Protein AF-A0A937NFE1-F1 (afdb_monomer_lite)

Foldseek 3Di:
DPVVVVLVVLLVVLVVVCVVPVQPPVSLLSNLVSCLVVVVLVVSVVSLVSLCVDVVSVVCVVVSVVSVVVSVVSVVDDPPVDPPPPDPPPPPDD

Radius of gyration: 18.15 Å; chains: 1; bounding box: 65×30×29 Å

Secondary structure (DSSP, 8-state):
--HHHHHHHHHHHHHHHHHH-TT-HHHHHHHHHHHHHTT-HHHHHHHHHHHHTSTTGGGGHHHHHHHHHHHHHHHHS-----------------

Sequence (94 aa):
EYLKGHWYEAETLCRELLRQSDVDVDTRLMLASLCRHTRRFDEARKELRRLGQTDGGEKWALEVARERELLERAESEPLDDDQTDEDVSIPSVE

pLDDT: mean 76.49, std 14.69, range [42.41, 89.88]

Structure (mmCIF, N/CA/C/O backbone):
data_AF-A0A937NFE1-F1
#
_entry.id   AF-A0A937NFE1-F1
#
loop_
_atom_site.group_PDB
_atom_site.id
_atom_site.type_symbol
_atom_site.label_atom_id
_atom_site.label_alt_id
_atom_site.label_comp_id
_atom_site.label_asym_id
_atom_site.label_entity_id
_atom_site.label_seq_id
_atom_site.pdbx_PDB_ins_code
_atom_site.Cartn_x
_atom_site.Cartn_y
_atom_site.Cartn_z
_atom_site.occupancy
_atom_site.B_iso_or_equiv
_atom_site.auth_seq_id
_atom_site.auth_comp_id
_atom_site.auth_asym_id
_atom_site.auth_atom_id
_atom_site.pdbx_PDB_model_num
ATOM 1 N N . GLU A 1 1 ? 12.257 -19.364 -11.170 1.00 51.78 1 GLU A N 1
ATOM 2 C CA . GLU A 1 1 ? 10.802 -19.444 -11.463 1.00 51.78 1 GLU A CA 1
ATOM 3 C C . GLU A 1 1 ? 9.951 -19.976 -10.283 1.00 51.78 1 GLU A C 1
ATOM 5 O O . GLU A 1 1 ? 8.932 -20.603 -10.512 1.00 51.78 1 GLU A O 1
ATOM 10 N N . TYR A 1 2 ? 10.300 -19.701 -9.012 1.00 48.16 2 TYR A N 1
ATOM 11 C CA . TYR A 1 2 ? 9.490 -20.138 -7.848 1.00 48.16 2 TYR A CA 1
ATOM 12 C C . TYR A 1 2 ? 8.772 -18.975 -7.135 1.00 48.16 2 TYR A C 1
ATOM 14 O O . TYR A 1 2 ? 7.695 -19.147 -6.586 1.00 48.16 2 TYR A O 1
ATOM 22 N N . LEU A 1 3 ? 9.313 -17.752 -7.202 1.00 52.72 3 LEU A N 1
ATOM 23 C CA . LEU A 1 3 ? 8.754 -16.588 -6.499 1.00 52.72 3 LEU A CA 1
ATOM 24 C C . LEU A 1 3 ? 7.530 -15.968 -7.190 1.00 52.72 3 LEU A C 1
ATOM 26 O O . LEU A 1 3 ? 6.667 -15.424 -6.511 1.00 52.72 3 LEU A O 1
ATOM 30 N N . LYS A 1 4 ? 7.412 -16.085 -8.523 1.00 55.94 4 LYS A N 1
ATOM 31 C CA . LYS A 1 4 ? 6.313 -15.464 -9.287 1.00 55.94 4 LYS A CA 1
ATOM 32 C C . LYS A 1 4 ? 4.925 -15.989 -8.899 1.00 55.94 4 LYS A C 1
ATOM 34 O O . LYS A 1 4 ? 3.982 -15.206 -8.869 1.00 55.94 4 LYS A O 1
ATOM 39 N N . GLY A 1 5 ? 4.815 -17.277 -8.566 1.00 59.25 5 GLY A N 1
ATOM 40 C CA . GLY A 1 5 ? 3.553 -17.891 -8.139 1.00 59.25 5 GLY A CA 1
ATOM 41 C C . GLY A 1 5 ? 3.084 -17.414 -6.763 1.00 59.25 5 GLY A C 1
ATOM 42 O O . GLY A 1 5 ? 1.894 -17.189 -6.563 1.00 59.25 5 GLY A O 1
ATOM 43 N N . HIS A 1 6 ? 4.018 -17.171 -5.841 1.00 71.56 6 HIS A N 1
ATOM 44 C CA . HIS A 1 6 ? 3.690 -16.779 -4.469 1.00 71.56 6 HIS A CA 1
ATOM 45 C C . HIS A 1 6 ? 3.243 -15.318 -4.337 1.00 71.56 6 HIS A C 1
ATOM 47 O O . HIS A 1 6 ? 2.518 -14.993 -3.402 1.00 71.56 6 HIS A O 1
ATOM 53 N N . TRP A 1 7 ? 3.615 -14.433 -5.271 1.00 78.50 7 TRP A N 1
ATOM 54 C CA . TRP A 1 7 ? 3.174 -13.032 -5.227 1.00 78.50 7 TRP A CA 1
ATOM 55 C C . TRP A 1 7 ? 1.665 -12.889 -5.430 1.00 78.50 7 TRP A C 1
ATOM 57 O O . TRP A 1 7 ? 1.029 -12.095 -4.745 1.00 78.50 7 TRP A O 1
ATOM 67 N N . TYR A 1 8 ? 1.092 -13.668 -6.350 1.00 80.88 8 TYR A N 1
ATOM 68 C CA . TYR A 1 8 ? -0.341 -13.619 -6.640 1.00 80.88 8 TYR A CA 1
ATOM 69 C C . TYR A 1 8 ? -1.176 -14.189 -5.487 1.00 80.88 8 TYR A C 1
ATOM 71 O O . TYR A 1 8 ? -2.221 -13.646 -5.129 1.00 80.88 8 TYR A O 1
ATOM 79 N N . GLU A 1 9 ? -0.692 -15.265 -4.869 1.00 83.56 9 GLU A N 1
ATOM 80 C CA . GLU A 1 9 ? -1.319 -15.867 -3.694 1.00 83.56 9 GLU A CA 1
ATOM 81 C C . GLU A 1 9 ? -1.261 -14.919 -2.486 1.00 83.56 9 GLU A C 1
ATOM 83 O O . GLU A 1 9 ? -2.285 -14.665 -1.850 1.00 83.56 9 GLU A O 1
ATOM 88 N N . ALA A 1 10 ? -0.100 -14.303 -2.237 1.00 84.88 10 ALA A N 1
ATOM 89 C CA . ALA A 1 10 ? 0.065 -13.299 -1.189 1.00 84.88 10 ALA A CA 1
ATOM 90 C C . ALA A 1 10 ? -0.826 -12.070 -1.421 1.00 84.88 10 ALA A C 1
ATOM 92 O O . ALA A 1 10 ? -1.455 -11.577 -0.485 1.00 84.88 10 ALA A O 1
ATOM 93 N N . GLU A 1 11 ? -0.934 -11.596 -2.665 1.00 85.94 11 GLU A N 1
ATOM 94 C CA . GLU A 1 11 ? -1.831 -10.497 -3.021 1.00 85.94 11 GLU A CA 1
ATOM 95 C C . GLU A 1 11 ? -3.293 -10.859 -2.741 1.00 85.94 11 GLU A C 1
ATOM 97 O O . GLU A 1 11 ? -4.030 -10.065 -2.153 1.00 85.94 11 GLU A O 1
ATOM 102 N N . THR A 1 12 ? -3.710 -12.057 -3.149 1.00 88.00 12 THR A N 1
ATOM 103 C CA . THR A 1 12 ? -5.080 -12.539 -2.958 1.00 88.00 12 THR A CA 1
ATOM 104 C C . THR A 1 12 ? -5.422 -12.604 -1.473 1.00 88.00 12 THR A C 1
ATOM 106 O O . THR A 1 12 ? -6.451 -12.066 -1.064 1.00 88.00 12 THR A O 1
ATOM 109 N N . LEU A 1 13 ? -4.517 -13.156 -0.661 1.00 88.00 13 LEU A N 1
ATOM 110 C CA . LEU A 1 13 ? -4.671 -13.218 0.788 1.00 88.00 13 LEU A CA 1
ATOM 111 C C . LEU A 1 13 ? -4.757 -11.817 1.410 1.00 88.00 13 LEU A C 1
ATOM 113 O O . LEU A 1 13 ? -5.659 -11.555 2.202 1.00 88.00 13 LEU A O 1
ATOM 117 N N . CYS A 1 14 ? -3.880 -10.889 1.010 1.00 86.25 14 CYS A N 1
ATOM 118 C CA . CYS A 1 14 ? -3.925 -9.507 1.493 1.00 86.25 14 CYS A CA 1
ATOM 119 C C . CYS A 1 14 ? -5.262 -8.837 1.143 1.00 86.25 14 CYS A C 1
ATOM 121 O O . CYS A 1 14 ? -5.881 -8.196 1.987 1.00 86.25 14 CYS A O 1
ATOM 123 N N . ARG A 1 15 ? -5.758 -9.010 -0.087 1.00 86.88 15 ARG A N 1
ATOM 124 C CA . ARG A 1 15 ? -7.056 -8.451 -0.501 1.00 86.88 15 ARG A CA 1
ATOM 125 C C . ARG A 1 15 ? -8.226 -9.063 0.266 1.00 86.88 15 ARG A C 1
ATOM 127 O O . ARG A 1 15 ? -9.198 -8.363 0.535 1.00 86.88 15 ARG A O 1
ATOM 134 N N . GLU A 1 16 ? -8.160 -10.346 0.601 1.00 89.12 16 GLU A N 1
ATOM 135 C CA . GLU A 1 16 ? -9.190 -11.016 1.392 1.00 89.12 16 GLU A CA 1
ATOM 136 C C . GLU A 1 16 ? -9.197 -10.543 2.850 1.00 89.12 16 GLU A C 1
ATOM 138 O O . GLU A 1 16 ? -10.262 -10.247 3.390 1.00 89.12 16 GLU A O 1
ATOM 143 N N . LEU A 1 17 ? -8.020 -10.352 3.447 1.00 86.50 17 LEU A N 1
ATOM 144 C CA . LEU A 1 17 ? -7.879 -9.750 4.773 1.00 86.50 17 LEU A CA 1
ATOM 145 C C . LEU A 1 17 ? -8.426 -8.316 4.803 1.00 86.50 17 LEU A C 1
ATOM 147 O O . LEU A 1 17 ? -9.211 -7.979 5.688 1.00 86.50 17 LEU A O 1
ATOM 151 N N . LEU A 1 18 ? -8.125 -7.502 3.786 1.00 84.31 18 LEU A N 1
ATOM 152 C CA . LEU A 1 18 ? -8.648 -6.132 3.684 1.00 84.31 18 LEU A CA 1
ATOM 153 C C . LEU A 1 18 ? -10.160 -6.068 3.454 1.00 84.31 18 LEU A C 1
ATOM 155 O O . LEU A 1 18 ? -10.802 -5.100 3.851 1.00 84.31 18 LEU A O 1
ATOM 159 N N . ARG A 1 19 ? -10.761 -7.103 2.857 1.00 85.75 19 ARG A N 1
ATOM 160 C CA . ARG A 1 19 ? -12.226 -7.211 2.764 1.00 85.75 19 ARG A CA 1
ATOM 161 C C . ARG A 1 19 ? -12.885 -7.430 4.122 1.00 85.75 19 ARG A C 1
ATOM 163 O O . ARG A 1 19 ? -14.030 -7.023 4.296 1.00 85.75 19 ARG A O 1
ATOM 170 N N . GLN A 1 20 ? -12.194 -8.092 5.047 1.00 83.44 20 GLN A N 1
ATOM 171 C CA . GLN A 1 20 ? -12.692 -8.357 6.398 1.00 83.44 20 GLN A CA 1
ATOM 172 C C . GLN A 1 20 ? -12.363 -7.207 7.358 1.00 83.44 20 GLN A C 1
ATOM 174 O O . GLN A 1 20 ? -13.163 -6.896 8.238 1.00 83.44 20 GLN A O 1
ATOM 179 N N . SER A 1 21 ? -11.212 -6.556 7.167 1.00 75.00 21 SER A N 1
ATOM 180 C CA . SER A 1 21 ? -10.745 -5.420 7.957 1.00 75.00 21 SER A CA 1
ATOM 181 C C . SER A 1 21 ? -10.064 -4.386 7.059 1.00 75.00 21 SER A C 1
ATOM 183 O O . SER A 1 21 ? -8.874 -4.473 6.765 1.00 75.00 21 SER A O 1
ATOM 185 N N . ASP A 1 22 ? -10.816 -3.364 6.649 1.00 69.62 22 ASP A N 1
ATOM 186 C CA . ASP A 1 22 ? -10.312 -2.313 5.749 1.00 69.62 22 ASP A CA 1
ATOM 187 C C . ASP A 1 22 ? -9.265 -1.387 6.410 1.00 69.62 22 ASP A C 1
ATOM 189 O O . ASP A 1 22 ? -8.615 -0.583 5.743 1.00 69.62 22 ASP A O 1
ATOM 193 N N . VAL A 1 23 ? -9.086 -1.506 7.728 1.00 69.81 23 VAL A N 1
ATOM 194 C CA . VAL A 1 23 ? -8.219 -0.648 8.555 1.00 69.81 23 VAL A CA 1
ATOM 195 C C . VAL A 1 23 ? -6.865 -1.312 8.842 1.00 69.81 23 VAL A C 1
ATOM 197 O O . VAL A 1 23 ? -6.022 -0.728 9.516 1.00 69.81 23 VAL A O 1
ATOM 200 N N . ASP A 1 24 ? -6.627 -2.530 8.350 1.00 83.38 24 ASP A N 1
ATOM 201 C CA . ASP A 1 24 ? -5.368 -3.225 8.611 1.00 83.38 24 ASP A CA 1
ATOM 202 C C . ASP A 1 24 ? -4.204 -2.603 7.822 1.00 83.38 24 ASP A C 1
ATOM 204 O O . ASP A 1 24 ? -4.048 -2.782 6.608 1.00 83.38 24 ASP A O 1
ATOM 208 N N . VAL A 1 25 ? -3.389 -1.837 8.546 1.00 81.88 25 VAL A N 1
ATOM 209 C CA . VAL A 1 25 ? -2.268 -1.085 7.991 1.00 81.88 25 VAL A CA 1
ATOM 210 C C . VAL A 1 25 ? -1.144 -2.000 7.531 1.00 81.88 25 VAL A C 1
ATOM 212 O O . VAL A 1 25 ? -0.600 -1.783 6.446 1.00 81.88 25 VAL A O 1
ATOM 215 N N . ASP A 1 26 ? -0.839 -3.040 8.302 1.00 83.50 26 ASP A N 1
ATOM 216 C CA . ASP A 1 26 ? 0.241 -3.970 7.984 1.00 83.50 26 ASP A CA 1
ATOM 217 C C . ASP A 1 26 ? -0.073 -4.707 6.678 1.00 83.50 26 ASP A C 1
ATOM 219 O O . ASP A 1 26 ? 0.763 -4.785 5.772 1.00 83.50 26 ASP A O 1
ATOM 223 N N . THR A 1 27 ? -1.324 -5.144 6.520 1.00 88.81 27 THR A N 1
ATOM 224 C CA . THR A 1 27 ? -1.787 -5.791 5.288 1.00 88.8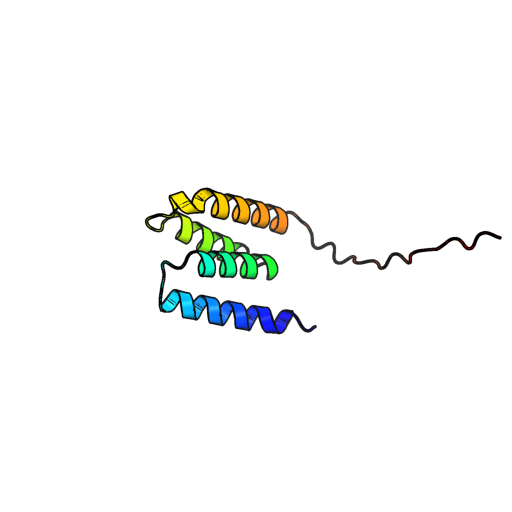1 27 THR A CA 1
ATOM 225 C C . THR A 1 27 ? -1.780 -4.833 4.089 1.00 88.81 27 THR A C 1
ATOM 227 O O . THR A 1 27 ? -1.393 -5.226 2.984 1.00 88.81 27 THR A O 1
ATOM 230 N N . ARG A 1 28 ? -2.152 -3.556 4.265 1.00 87.00 28 ARG A N 1
ATOM 231 C CA . ARG A 1 28 ? -2.083 -2.555 3.181 1.00 87.00 28 ARG A CA 1
ATOM 232 C C . ARG A 1 28 ? -0.647 -2.226 2.770 1.00 87.00 28 ARG A C 1
ATOM 234 O O . ARG A 1 28 ? -0.391 -2.085 1.573 1.00 87.00 28 ARG A O 1
ATOM 241 N N . LEU A 1 29 ? 0.282 -2.123 3.722 1.00 87.25 29 LEU A N 1
ATOM 242 C CA . LEU A 1 29 ? 1.706 -1.925 3.430 1.00 87.25 29 LEU A CA 1
ATOM 243 C C . LEU A 1 29 ? 2.281 -3.131 2.682 1.00 87.25 29 LEU A C 1
ATOM 245 O O . LEU A 1 29 ? 2.928 -2.952 1.652 1.00 87.25 29 LEU A O 1
ATOM 249 N N . MET A 1 30 ? 1.953 -4.350 3.120 1.00 88.00 30 MET A N 1
ATOM 250 C CA . MET A 1 30 ? 2.338 -5.581 2.424 1.00 88.00 30 MET A CA 1
ATOM 251 C C . MET A 1 30 ? 1.839 -5.580 0.972 1.00 88.00 30 MET A C 1
ATOM 253 O O . MET A 1 30 ? 2.608 -5.835 0.045 1.00 88.00 30 MET A O 1
ATOM 257 N N . LEU A 1 31 ? 0.569 -5.223 0.751 1.00 88.94 31 LEU A N 1
ATOM 258 C CA . LEU A 1 31 ? -0.018 -5.136 -0.587 1.00 88.94 31 LEU A CA 1
ATOM 259 C C . LEU A 1 31 ? 0.689 -4.088 -1.466 1.00 88.94 31 LEU A C 1
ATOM 261 O O . LEU A 1 31 ? 0.923 -4.341 -2.651 1.00 88.94 31 LEU A O 1
ATOM 265 N N . ALA A 1 32 ? 1.071 -2.939 -0.900 1.00 89.38 32 ALA A N 1
ATOM 266 C CA . ALA A 1 32 ? 1.826 -1.910 -1.613 1.00 89.38 32 ALA A CA 1
ATOM 267 C C . ALA A 1 32 ? 3.226 -2.402 -2.022 1.00 89.38 32 ALA A C 1
ATOM 269 O O . ALA A 1 32 ? 3.614 -2.234 -3.182 1.00 89.38 32 ALA A O 1
ATOM 270 N N . SER A 1 33 ? 3.945 -3.083 -1.125 1.00 87.38 33 SER A N 1
ATOM 271 C CA . SER A 1 33 ? 5.258 -3.663 -1.428 1.00 87.38 33 SER A CA 1
ATOM 272 C C . SER A 1 33 ? 5.174 -4.760 -2.494 1.00 87.38 33 SER A C 1
ATOM 274 O O . SER A 1 33 ? 5.986 -4.783 -3.421 1.00 87.38 33 SER A O 1
ATOM 276 N N . LEU A 1 34 ? 4.157 -5.626 -2.433 1.00 89.00 34 LEU A N 1
ATOM 277 C CA . LEU A 1 34 ? 3.883 -6.638 -3.463 1.00 89.00 34 LEU A CA 1
ATOM 278 C C . LEU A 1 34 ? 3.619 -5.999 -4.836 1.00 89.00 34 LEU A C 1
ATOM 2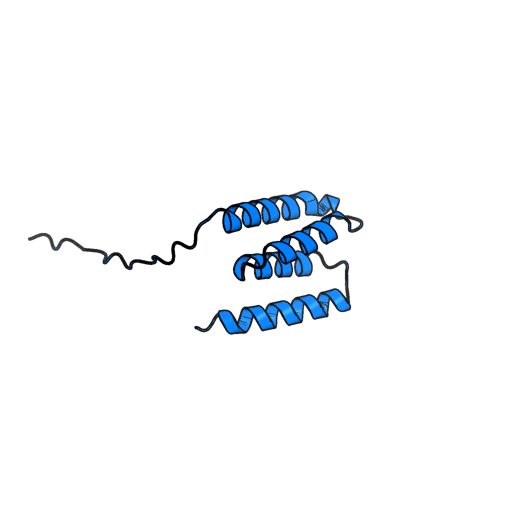80 O O . LEU A 1 34 ? 4.171 -6.426 -5.854 1.00 89.00 34 LEU A O 1
ATOM 284 N N . CYS A 1 35 ? 2.819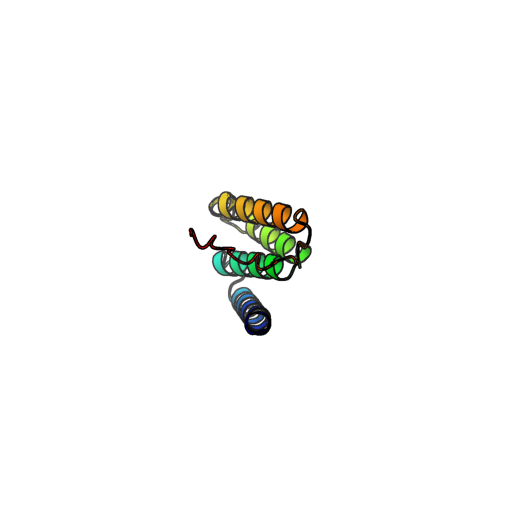 -4.932 -4.871 1.00 87.50 35 CYS A N 1
ATOM 285 C CA . CYS A 1 35 ? 2.554 -4.173 -6.091 1.00 87.50 35 CYS A CA 1
ATOM 286 C C . CYS A 1 35 ? 3.830 -3.510 -6.644 1.00 87.50 35 CYS A C 1
ATOM 288 O O . CYS A 1 35 ? 4.050 -3.530 -7.854 1.00 87.50 35 CYS A O 1
ATOM 290 N N . ARG A 1 36 ? 4.721 -2.994 -5.785 1.00 86.88 36 ARG A N 1
ATOM 291 C CA . ARG A 1 36 ? 6.033 -2.460 -6.197 1.00 86.88 36 ARG A CA 1
ATOM 292 C C . ARG A 1 36 ? 6.906 -3.541 -6.839 1.00 86.88 36 ARG A C 1
ATOM 294 O O . ARG A 1 36 ? 7.446 -3.322 -7.920 1.00 86.88 36 ARG A O 1
ATOM 301 N N . HIS A 1 37 ? 6.994 -4.722 -6.226 1.00 84.31 37 HIS A N 1
ATOM 302 C CA . HIS A 1 37 ? 7.767 -5.851 -6.762 1.00 84.31 37 HIS A CA 1
ATOM 303 C C . HIS A 1 37 ? 7.223 -6.385 -8.093 1.00 84.31 37 HIS A C 1
ATOM 305 O O . HIS A 1 37 ? 7.989 -6.842 -8.938 1.00 84.31 37 HIS A O 1
ATOM 311 N N . THR A 1 38 ? 5.913 -6.282 -8.310 1.00 85.75 38 THR A N 1
ATOM 312 C CA . THR A 1 38 ? 5.253 -6.666 -9.568 1.00 85.75 38 THR A CA 1
ATOM 313 C C . THR A 1 38 ? 5.150 -5.516 -10.578 1.00 85.75 38 THR A C 1
ATOM 315 O O . THR A 1 38 ? 4.487 -5.668 -11.602 1.00 85.75 38 THR A O 1
ATOM 318 N N . ARG A 1 39 ? 5.816 -4.375 -10.320 1.00 83.88 39 ARG A N 1
ATOM 319 C CA . ARG A 1 39 ? 5.829 -3.158 -11.165 1.00 83.88 39 ARG A CA 1
ATOM 320 C C . ARG A 1 39 ? 4.462 -2.509 -11.383 1.00 83.88 39 ARG A C 1
ATOM 322 O O . ARG A 1 39 ? 4.270 -1.703 -12.289 1.00 83.88 39 ARG A O 1
ATOM 329 N N . ARG A 1 40 ? 3.503 -2.811 -10.515 1.00 87.62 40 ARG A N 1
ATOM 330 C CA . ARG A 1 40 ? 2.167 -2.210 -10.480 1.00 87.62 40 ARG A CA 1
ATOM 331 C C . ARG A 1 40 ? 2.172 -0.965 -9.598 1.00 87.62 40 ARG A C 1
ATOM 333 O O . ARG A 1 40 ? 1.469 -0.877 -8.590 1.00 87.62 40 ARG A O 1
ATOM 340 N N . PHE A 1 41 ? 2.987 0.014 -9.982 1.00 88.31 41 PHE A N 1
ATOM 341 C CA . PHE A 1 41 ? 3.236 1.222 -9.188 1.00 88.31 41 PHE A CA 1
ATOM 342 C C . PHE A 1 41 ? 1.965 2.045 -8.929 1.00 88.31 41 PHE A C 1
ATOM 344 O O . PHE A 1 41 ? 1.786 2.601 -7.845 1.00 88.31 41 PHE A O 1
ATOM 351 N N . ASP A 1 42 ? 1.029 2.070 -9.879 1.00 87.62 42 ASP A N 1
ATOM 352 C CA . ASP A 1 42 ? -0.239 2.785 -9.720 1.00 87.62 42 ASP A CA 1
ATOM 353 C C . ASP A 1 42 ? -1.119 2.221 -8.605 1.00 87.62 42 ASP A C 1
ATOM 355 O O . ASP A 1 42 ? -1.763 2.982 -7.875 1.00 87.62 42 ASP A O 1
ATOM 359 N N . GLU A 1 43 ? -1.163 0.896 -8.456 1.00 87.38 43 GLU A N 1
ATOM 360 C CA . GLU A 1 43 ? -1.923 0.262 -7.379 1.00 87.38 43 GLU A CA 1
ATOM 361 C C . GLU A 1 43 ? -1.238 0.442 -6.035 1.00 87.38 43 GLU A C 1
ATOM 363 O O . GLU A 1 43 ? -1.904 0.857 -5.088 1.00 87.38 43 GLU A O 1
ATOM 368 N N . ALA A 1 44 ? 0.084 0.280 -5.966 1.00 89.25 44 ALA A N 1
ATOM 369 C CA . ALA A 1 44 ? 0.833 0.579 -4.749 1.00 89.25 44 ALA A CA 1
ATOM 370 C C . ALA A 1 44 ? 0.580 2.022 -4.266 1.00 89.25 44 ALA A C 1
ATOM 372 O O . ALA A 1 44 ? 0.253 2.251 -3.101 1.00 89.25 44 ALA A O 1
ATOM 373 N N . ARG A 1 45 ? 0.597 3.010 -5.175 1.00 89.62 45 ARG A N 1
ATOM 374 C CA . ARG A 1 45 ? 0.252 4.407 -4.852 1.00 89.62 45 ARG A CA 1
ATOM 375 C C . ARG A 1 45 ? -1.183 4.576 -4.354 1.00 89.62 45 ARG A C 1
ATOM 377 O O . ARG A 1 45 ? -1.435 5.444 -3.515 1.00 89.62 45 ARG A O 1
ATOM 384 N N . LYS A 1 46 ? -2.146 3.826 -4.901 1.00 89.38 46 LYS A N 1
ATOM 385 C CA . LYS A 1 46 ? -3.550 3.878 -4.457 1.00 89.38 46 LYS A CA 1
ATOM 386 C C . LYS A 1 46 ? -3.689 3.354 -3.034 1.00 89.38 46 LYS A C 1
ATOM 388 O O . LYS A 1 46 ? -4.321 4.038 -2.233 1.00 89.38 46 LYS A O 1
ATOM 393 N N . GLU A 1 47 ? -3.070 2.223 -2.712 1.00 86.62 47 GLU A N 1
ATOM 394 C CA . GLU A 1 47 ? -3.152 1.657 -1.362 1.00 86.62 47 GLU A CA 1
ATOM 395 C C . GLU A 1 47 ? -2.464 2.558 -0.324 1.00 86.62 47 GLU A C 1
ATOM 397 O O . GLU A 1 47 ? -3.059 2.860 0.710 1.00 86.62 47 GLU A O 1
ATOM 402 N N . LEU A 1 48 ? -1.297 3.130 -0.645 1.00 87.12 48 LEU A N 1
ATOM 403 C CA . LEU A 1 48 ? -0.617 4.099 0.229 1.00 87.12 48 LEU A CA 1
ATOM 404 C C . LEU A 1 48 ? -1.436 5.381 0.453 1.00 87.12 48 LEU A C 1
ATOM 406 O O . LEU A 1 48 ? -1.462 5.924 1.557 1.00 87.12 48 LEU A O 1
ATOM 410 N N . ARG A 1 49 ? -2.146 5.870 -0.575 1.00 87.12 49 ARG A N 1
ATOM 411 C CA . ARG A 1 49 ? -3.064 7.014 -0.421 1.00 87.12 49 ARG A CA 1
ATOM 412 C C . ARG A 1 49 ? -4.240 6.691 0.492 1.00 87.12 49 ARG A C 1
ATOM 414 O O . ARG A 1 49 ? -4.611 7.542 1.292 1.00 87.12 49 ARG A O 1
ATOM 421 N N . ARG A 1 50 ? -4.825 5.499 0.365 1.00 84.44 50 ARG A N 1
ATOM 422 C CA . ARG A 1 50 ? -5.928 5.062 1.231 1.00 84.44 50 ARG A CA 1
ATOM 423 C C . ARG A 1 50 ? -5.470 4.931 2.679 1.00 84.44 50 ARG A C 1
ATOM 425 O O . ARG A 1 50 ? -6.198 5.346 3.574 1.00 84.44 50 ARG A O 1
ATOM 432 N N . LEU A 1 51 ? -4.254 4.432 2.905 1.00 83.06 51 LEU A N 1
ATOM 433 C CA . LEU A 1 51 ? -3.659 4.354 4.239 1.00 83.06 51 LEU A CA 1
ATOM 434 C C . LEU A 1 51 ? -3.565 5.732 4.904 1.00 83.06 51 LEU A C 1
ATOM 436 O O . LEU A 1 51 ? -4.035 5.911 6.022 1.00 83.06 51 LEU A O 1
ATOM 440 N N . GLY A 1 52 ? -3.039 6.724 4.180 1.00 79.50 52 GLY A N 1
ATOM 441 C CA . GLY A 1 52 ? -2.910 8.095 4.685 1.00 79.50 52 GLY A CA 1
ATOM 442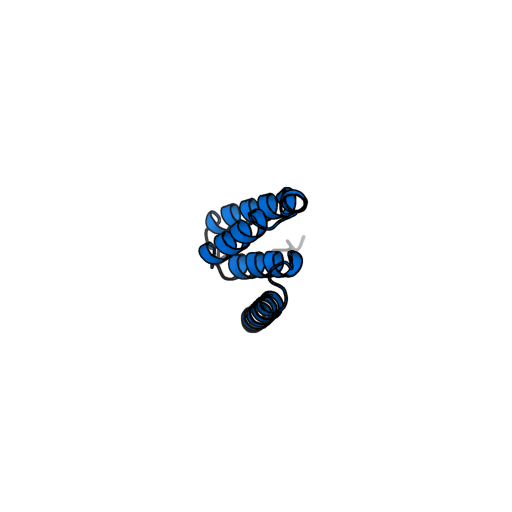 C C . GLY A 1 52 ? -4.241 8.817 4.926 1.00 79.50 52 GLY A C 1
ATOM 443 O O . GLY A 1 52 ? -4.255 9.844 5.591 1.00 79.50 52 GLY A O 1
ATOM 444 N N . GLN A 1 53 ? -5.353 8.299 4.396 1.00 82.12 53 GLN A N 1
ATOM 445 C CA . GLN A 1 53 ? -6.704 8.836 4.612 1.00 82.12 53 GLN A CA 1
ATOM 446 C C . GLN A 1 53 ? -7.465 8.116 5.734 1.00 82.12 53 GLN A C 1
ATOM 448 O O . GLN A 1 53 ? -8.591 8.494 6.041 1.00 82.12 53 GLN A O 1
ATOM 453 N N . THR A 1 54 ? -6.888 7.062 6.316 1.00 77.31 54 THR A N 1
ATOM 454 C CA . THR A 1 54 ? -7.538 6.281 7.374 1.00 77.31 54 THR A CA 1
ATOM 455 C C . THR A 1 54 ? -7.359 6.990 8.720 1.00 77.31 54 THR A C 1
ATOM 457 O O . THR A 1 54 ? -6.296 7.556 8.977 1.00 77.31 54 THR A O 1
ATOM 460 N N . ASP A 1 55 ? -8.374 6.962 9.590 1.00 63.47 55 ASP A N 1
ATOM 461 C CA . ASP A 1 55 ? -8.272 7.521 10.945 1.00 63.47 55 ASP A CA 1
ATOM 462 C C . ASP A 1 55 ? -7.116 6.852 11.711 1.00 63.47 55 ASP A C 1
ATOM 464 O O . ASP A 1 55 ? -7.043 5.628 11.816 1.00 63.47 55 ASP A O 1
ATOM 468 N N . GLY A 1 56 ? -6.174 7.657 12.213 1.00 68.44 56 GLY A N 1
ATOM 469 C CA . GLY A 1 56 ? -4.918 7.171 12.801 1.00 68.44 56 GLY A CA 1
ATOM 470 C C . GLY A 1 56 ? -3.766 6.973 11.805 1.00 68.44 56 GLY A C 1
ATOM 471 O O . GLY A 1 56 ? -2.682 6.548 12.207 1.00 68.44 56 GLY A O 1
ATOM 472 N N . GLY A 1 57 ? -3.953 7.330 10.530 1.00 67.44 57 GLY A N 1
ATOM 473 C CA . GLY A 1 57 ? -2.925 7.287 9.484 1.00 67.44 57 GLY A CA 1
ATOM 474 C C . GLY A 1 57 ? -1.702 8.164 9.771 1.00 67.44 57 GLY A C 1
ATOM 475 O O . GLY A 1 57 ? -0.616 7.869 9.283 1.00 67.44 57 GLY A O 1
ATOM 476 N N . GLU A 1 58 ? -1.832 9.177 10.635 1.00 72.31 58 GLU A N 1
ATOM 477 C CA . GLU A 1 58 ? -0.706 9.997 11.108 1.00 72.31 58 GLU A CA 1
ATOM 478 C C . GLU A 1 58 ? 0.376 9.163 11.804 1.00 72.31 58 GLU A C 1
ATOM 480 O O . GLU A 1 58 ? 1.565 9.433 11.642 1.00 72.31 58 GLU A O 1
ATOM 485 N N . LYS A 1 59 ? -0.022 8.102 12.521 1.00 79.19 59 LYS A N 1
ATOM 486 C CA . LYS A 1 59 ? 0.910 7.176 13.180 1.00 79.19 59 LYS A CA 1
ATOM 487 C C . LYS A 1 59 ? 1.782 6.421 12.174 1.00 79.19 59 LYS A C 1
ATOM 489 O O . LYS A 1 59 ? 2.884 6.018 12.520 1.00 79.19 59 LYS A O 1
ATOM 494 N N . TRP A 1 60 ? 1.279 6.258 10.955 1.00 81.50 60 TRP A N 1
ATOM 495 C CA . TRP A 1 60 ? 1.891 5.485 9.878 1.00 81.50 60 TRP A CA 1
ATOM 496 C C . TRP A 1 60 ? 2.424 6.371 8.752 1.00 81.50 60 TRP A C 1
ATOM 498 O O . TRP A 1 60 ? 2.797 5.889 7.683 1.00 81.50 60 TRP A O 1
ATOM 508 N N . ALA A 1 61 ? 2.438 7.690 8.961 1.00 82.06 61 ALA A N 1
ATOM 509 C CA . ALA A 1 61 ? 2.888 8.647 7.962 1.00 82.06 61 ALA A CA 1
ATOM 510 C C . ALA A 1 61 ? 4.360 8.423 7.587 1.00 82.06 61 ALA A C 1
ATOM 512 O O . ALA A 1 61 ? 4.727 8.613 6.427 1.00 82.06 61 ALA A O 1
ATOM 513 N N . LEU A 1 62 ? 5.184 7.982 8.544 1.00 84.94 62 LEU A N 1
ATOM 514 C CA . LEU A 1 62 ? 6.593 7.668 8.319 1.00 84.94 62 LEU A CA 1
ATOM 515 C C . LEU A 1 62 ? 6.746 6.449 7.401 1.00 84.94 62 LEU A C 1
ATOM 517 O O . LEU A 1 62 ? 7.501 6.490 6.433 1.00 84.94 62 LEU A O 1
ATOM 521 N N . GLU A 1 63 ? 5.995 5.386 7.668 1.00 86.69 63 GLU A N 1
ATOM 522 C CA . GLU A 1 63 ? 5.985 4.148 6.892 1.00 86.69 63 GLU A CA 1
ATOM 523 C C . GLU A 1 63 ? 5.438 4.392 5.482 1.00 86.69 63 GLU A C 1
ATOM 525 O O . GLU A 1 63 ? 6.028 3.937 4.503 1.00 86.69 63 GLU A O 1
ATOM 530 N N . VAL A 1 64 ? 4.370 5.185 5.356 1.00 85.38 64 VAL A N 1
ATOM 531 C CA . VAL A 1 64 ? 3.818 5.599 4.057 1.00 85.38 64 VAL A CA 1
ATOM 532 C C . VAL A 1 64 ? 4.821 6.423 3.261 1.00 85.38 64 VAL A C 1
ATOM 534 O O . VAL A 1 64 ? 4.966 6.208 2.057 1.00 85.38 64 VAL A O 1
ATOM 537 N N . ALA A 1 65 ? 5.498 7.377 3.903 1.00 88.00 65 ALA A N 1
ATOM 538 C CA . ALA A 1 65 ? 6.506 8.203 3.249 1.00 88.00 65 ALA A CA 1
ATOM 539 C C . ALA A 1 65 ? 7.689 7.354 2.770 1.00 88.00 65 ALA A C 1
ATOM 541 O O . ALA A 1 65 ? 8.112 7.485 1.623 1.00 88.00 65 ALA A O 1
ATOM 542 N N . ARG A 1 66 ? 8.157 6.428 3.612 1.00 89.00 66 ARG A N 1
ATOM 543 C CA . ARG A 1 66 ? 9.238 5.501 3.276 1.00 89.00 66 ARG A CA 1
ATOM 544 C C . ARG A 1 66 ? 8.876 4.599 2.097 1.00 89.00 66 ARG A C 1
ATOM 546 O O . ARG A 1 66 ? 9.666 4.459 1.169 1.00 89.00 66 ARG A O 1
ATOM 553 N N . GLU A 1 67 ? 7.685 4.003 2.103 1.00 88.88 67 GLU A N 1
ATOM 554 C CA . GLU A 1 67 ? 7.267 3.112 1.013 1.00 88.88 67 GLU A CA 1
ATOM 555 C C . GLU A 1 67 ? 7.053 3.884 -0.298 1.00 88.88 67 GLU A C 1
ATOM 557 O O . GLU A 1 67 ? 7.347 3.371 -1.379 1.00 88.88 67 GLU A O 1
ATOM 562 N N . ARG A 1 68 ? 6.605 5.144 -0.225 1.00 88.00 68 ARG A N 1
ATOM 563 C CA . ARG A 1 68 ? 6.538 6.036 -1.393 1.00 88.00 68 ARG A CA 1
ATOM 564 C C . ARG A 1 68 ? 7.911 6.308 -1.995 1.00 88.00 68 ARG A C 1
ATOM 566 O O . ARG A 1 68 ? 8.045 6.218 -3.209 1.00 88.00 68 ARG A O 1
ATOM 573 N N . GLU A 1 69 ? 8.908 6.599 -1.167 1.00 89.88 69 GLU A N 1
ATOM 574 C CA . GLU A 1 69 ? 10.282 6.823 -1.627 1.00 89.88 69 GLU A CA 1
ATOM 575 C C . GLU A 1 69 ? 10.849 5.568 -2.311 1.00 89.88 69 GLU A C 1
ATOM 577 O O . GLU A 1 69 ? 11.413 5.645 -3.403 1.00 89.88 69 GLU A O 1
ATOM 582 N N . LEU A 1 70 ? 10.619 4.385 -1.727 1.00 88.12 70 LEU A N 1
ATOM 583 C CA . LEU A 1 70 ? 11.001 3.107 -2.339 1.00 88.12 70 LEU A CA 1
ATOM 584 C C . LEU A 1 70 ? 10.298 2.868 -3.679 1.00 88.12 70 LEU A C 1
ATOM 586 O O . LEU A 1 70 ? 10.896 2.311 -4.600 1.00 88.12 70 LEU A O 1
ATOM 590 N N . LEU A 1 71 ? 9.033 3.267 -3.794 1.00 88.25 71 LEU A N 1
ATOM 591 C CA . LEU A 1 71 ? 8.268 3.157 -5.029 1.00 88.25 71 LEU A CA 1
ATOM 592 C C . LEU A 1 71 ? 8.793 4.094 -6.119 1.00 88.25 71 LEU A C 1
ATOM 594 O O . LEU A 1 71 ? 8.955 3.654 -7.251 1.00 88.25 71 LEU A O 1
ATOM 598 N N . GLU A 1 72 ? 9.085 5.350 -5.787 1.00 88.19 72 GLU A N 1
ATOM 599 C CA . GLU A 1 72 ? 9.657 6.324 -6.727 1.00 88.19 72 GLU A CA 1
ATOM 600 C C . GLU A 1 72 ? 11.043 5.889 -7.208 1.00 88.19 72 GLU A C 1
ATOM 602 O O . GLU A 1 72 ? 11.347 5.974 -8.401 1.00 88.19 72 GLU A O 1
ATOM 607 N N . ARG A 1 73 ? 11.858 5.335 -6.305 1.00 87.25 73 ARG A N 1
ATOM 608 C CA . ARG A 1 73 ? 13.146 4.740 -6.659 1.00 87.25 73 ARG A CA 1
ATOM 609 C C . ARG A 1 73 ? 12.984 3.541 -7.595 1.00 87.25 73 ARG A C 1
ATOM 611 O O . ARG A 1 73 ? 13.673 3.481 -8.603 1.00 87.25 73 ARG A O 1
ATOM 618 N N . ALA A 1 74 ? 12.068 2.620 -7.295 1.00 86.25 74 ALA A N 1
ATOM 619 C CA . ALA A 1 74 ? 11.828 1.435 -8.122 1.00 86.25 74 ALA A CA 1
ATOM 620 C C . ALA A 1 74 ? 11.221 1.763 -9.499 1.00 86.25 74 ALA A C 1
ATOM 622 O O . ALA A 1 74 ? 11.406 1.005 -10.446 1.00 86.25 74 ALA A O 1
ATOM 623 N N . GLU A 1 75 ? 10.479 2.867 -9.611 1.00 84.75 75 GLU A N 1
ATOM 624 C CA . GLU A 1 75 ? 9.970 3.379 -10.888 1.00 84.75 75 GLU A CA 1
ATOM 625 C C . GLU A 1 75 ? 11.074 4.071 -11.703 1.00 84.75 75 GLU A C 1
ATOM 627 O O . GLU A 1 75 ? 11.067 3.999 -12.931 1.00 84.75 75 GLU A O 1
ATOM 632 N N . SER A 1 76 ? 12.027 4.716 -11.023 1.00 81.44 76 SER A N 1
ATOM 633 C CA . SER A 1 76 ? 13.160 5.412 -11.646 1.00 81.44 76 SER A CA 1
ATOM 634 C C . SER A 1 76 ? 14.332 4.488 -11.994 1.00 81.44 76 SER A C 1
ATOM 636 O O . SER A 1 76 ? 15.119 4.829 -12.874 1.00 81.44 76 SER A O 1
ATOM 638 N N . GLU A 1 77 ? 14.471 3.340 -11.323 1.00 78.19 77 GLU A N 1
ATOM 639 C CA . GLU A 1 77 ? 15.470 2.319 -11.651 1.00 78.19 77 GLU A CA 1
ATOM 640 C C . GLU A 1 77 ? 15.060 1.588 -12.951 1.00 78.19 77 GLU A C 1
ATOM 642 O O . GLU A 1 77 ? 14.032 0.893 -12.983 1.00 78.19 77 GLU A O 1
ATOM 647 N N . PRO A 1 78 ? 15.834 1.725 -14.049 1.00 59.47 78 PRO A N 1
ATOM 648 C CA . PRO A 1 78 ? 15.623 0.908 -15.237 1.00 59.47 78 PRO A 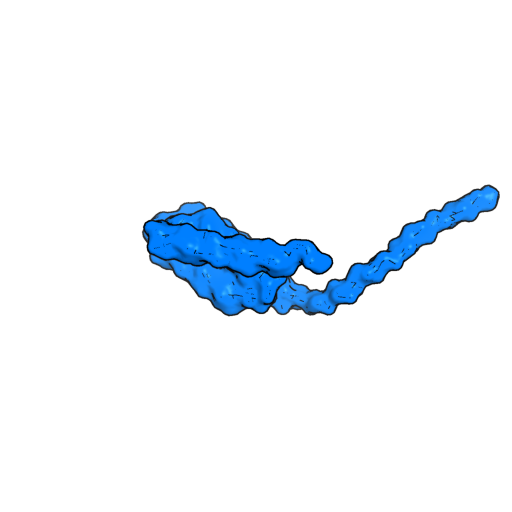CA 1
ATOM 649 C C . PRO A 1 78 ? 15.794 -0.578 -14.881 1.00 59.47 78 PRO A C 1
ATOM 651 O O . PRO A 1 78 ? 16.481 -0.924 -13.923 1.00 59.47 78 PRO A O 1
ATOM 654 N N . LEU A 1 79 ? 15.127 -1.471 -15.625 1.00 59.19 79 LEU A N 1
ATOM 655 C CA . LEU A 1 79 ? 15.411 -2.910 -15.553 1.00 59.19 79 LEU A CA 1
ATOM 656 C C . LEU A 1 79 ? 16.832 -3.141 -16.053 1.00 59.19 79 LEU A C 1
ATOM 658 O O . LEU A 1 79 ? 17.015 -3.463 -17.224 1.00 59.19 79 LEU A O 1
ATOM 662 N N . ASP A 1 80 ? 17.821 -2.995 -15.185 1.00 49.00 80 ASP A N 1
ATOM 663 C CA . ASP A 1 80 ? 19.094 -3.659 -15.397 1.00 49.00 80 ASP A CA 1
ATOM 664 C C . ASP A 1 80 ? 18.848 -5.137 -15.087 1.00 49.00 80 ASP A C 1
ATOM 666 O O . ASP A 1 80 ? 19.034 -5.623 -13.973 1.00 49.00 80 ASP A O 1
ATOM 670 N N . ASP A 1 81 ? 18.334 -5.843 -16.093 1.00 48.47 81 ASP A N 1
ATOM 671 C CA . ASP A 1 81 ? 18.277 -7.304 -16.142 1.00 48.47 81 ASP A CA 1
ATOM 672 C C . ASP A 1 81 ? 19.665 -7.859 -16.505 1.00 48.47 81 ASP A C 1
ATOM 674 O O . ASP A 1 81 ? 19.798 -8.730 -17.358 1.00 48.47 81 ASP A O 1
ATOM 678 N N . ASP A 1 82 ? 20.710 -7.316 -15.876 1.00 44.31 82 ASP A N 1
ATOM 679 C CA . ASP A 1 82 ? 22.086 -7.773 -16.021 1.00 44.31 82 ASP A CA 1
ATOM 680 C C . ASP A 1 82 ? 22.636 -8.116 -14.637 1.00 44.31 82 ASP A C 1
ATOM 682 O O . ASP A 1 82 ? 23.504 -7.465 -14.062 1.00 44.31 82 ASP A O 1
ATOM 686 N N . GLN A 1 83 ? 22.101 -9.207 -14.087 1.00 45.41 83 GLN A N 1
ATOM 687 C CA . GLN A 1 83 ? 22.962 -10.119 -13.348 1.00 45.41 83 GLN A CA 1
ATOM 688 C C . GLN A 1 83 ? 23.874 -10.799 -14.377 1.00 45.41 83 GLN A C 1
ATOM 690 O O . GLN A 1 83 ? 23.698 -11.975 -14.692 1.00 45.41 83 GLN A O 1
ATOM 695 N N . THR A 1 84 ? 24.851 -10.070 -14.924 1.00 42.41 84 THR A N 1
ATOM 696 C CA . THR A 1 84 ? 26.086 -10.732 -15.320 1.00 42.41 84 THR A CA 1
ATOM 697 C C . THR A 1 84 ? 26.677 -11.272 -14.036 1.00 42.41 84 THR A C 1
ATOM 699 O O . THR A 1 84 ? 27.171 -10.525 -13.189 1.00 42.41 84 THR A O 1
ATOM 702 N N . ASP A 1 85 ? 26.579 -12.587 -13.891 1.00 48.25 85 ASP A N 1
ATOM 703 C CA . ASP A 1 85 ? 27.590 -13.390 -13.229 1.00 48.25 85 ASP A CA 1
ATOM 704 C C . ASP A 1 85 ? 28.963 -12.982 -13.802 1.00 48.25 85 ASP A C 1
ATOM 706 O O . ASP A 1 85 ? 29.496 -13.626 -14.705 1.00 48.25 85 ASP A O 1
ATOM 710 N N . GLU A 1 86 ? 29.548 -11.881 -13.323 1.00 44.50 86 GLU A N 1
ATOM 711 C CA . GLU A 1 86 ? 30.988 -11.681 -13.415 1.00 44.50 86 GLU A CA 1
ATOM 712 C C . GLU A 1 86 ? 31.608 -12.664 -12.427 1.00 44.50 86 GLU A C 1
ATOM 714 O O . GLU A 1 86 ? 31.827 -12.384 -11.247 1.00 44.50 86 GLU A O 1
ATOM 719 N N . ASP A 1 87 ? 31.759 -13.886 -12.945 1.00 49.00 87 ASP A N 1
ATOM 720 C CA . ASP A 1 87 ? 32.960 -14.700 -12.847 1.00 49.00 87 ASP A CA 1
ATOM 721 C C . ASP A 1 87 ? 33.998 -14.036 -11.943 1.00 49.00 87 ASP A C 1
ATOM 723 O O . ASP A 1 87 ? 34.737 -13.134 -12.346 1.00 49.00 87 ASP A O 1
ATOM 727 N N . VAL A 1 88 ? 34.023 -14.469 -10.682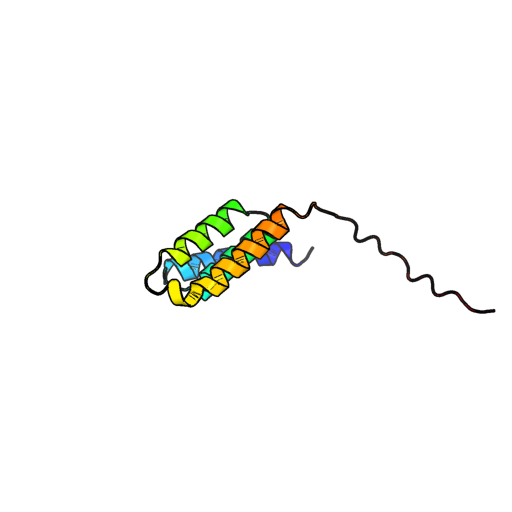 1.00 53.38 88 VAL A N 1
ATOM 728 C CA . VAL A 1 88 ? 35.129 -14.185 -9.778 1.00 53.38 88 VAL A CA 1
ATOM 729 C C . VAL A 1 88 ? 36.348 -14.865 -10.393 1.00 53.38 88 VAL A C 1
ATOM 731 O O . VAL A 1 88 ? 36.675 -16.006 -10.072 1.00 53.38 88 VAL A O 1
ATOM 734 N N . SER A 1 89 ? 37.016 -14.152 -11.298 1.00 56.16 89 SER A N 1
ATOM 735 C CA . SER A 1 89 ? 38.379 -14.425 -11.712 1.00 56.16 89 SER A CA 1
ATOM 736 C C . SER A 1 89 ? 39.239 -14.326 -10.460 1.00 56.16 89 SER A C 1
ATOM 738 O O . SER A 1 89 ? 39.685 -13.253 -10.057 1.00 56.16 89 SER A O 1
ATOM 740 N N . ILE A 1 90 ? 39.432 -15.465 -9.800 1.00 57.22 90 ILE A N 1
ATOM 741 C CA . ILE A 1 90 ? 40.501 -15.646 -8.830 1.00 57.22 90 ILE A CA 1
ATOM 742 C C . ILE A 1 90 ? 41.786 -15.686 -9.663 1.00 57.22 90 ILE A C 1
ATOM 744 O O . ILE A 1 90 ? 41.965 -16.639 -10.426 1.00 57.22 90 ILE A O 1
ATOM 748 N N . PRO A 1 91 ? 42.700 -14.705 -9.564 1.00 52.88 91 PRO A N 1
ATOM 749 C CA . PRO A 1 91 ? 44.011 -14.881 -10.155 1.00 52.88 91 PRO A CA 1
ATOM 750 C C . PRO A 1 91 ? 44.722 -15.976 -9.353 1.00 52.88 91 PRO A C 1
ATOM 752 O O . PRO A 1 91 ? 45.072 -15.784 -8.187 1.00 52.88 91 PRO A O 1
ATOM 755 N N . SER A 1 92 ? 44.909 -17.145 -9.969 1.00 52.41 92 SER A N 1
ATOM 756 C CA . SER A 1 92 ? 45.916 -18.102 -9.519 1.00 52.41 92 SER A CA 1
ATOM 757 C C . SER A 1 92 ? 47.271 -17.411 -9.605 1.00 52.41 92 SER A C 1
ATOM 759 O O . SER A 1 92 ? 47.776 -17.137 -10.690 1.00 52.41 92 SER A O 1
ATOM 761 N N . VAL A 1 93 ? 47.808 -17.080 -8.438 1.00 59.16 93 VAL A N 1
ATOM 762 C CA . VAL A 1 93 ? 49.176 -16.604 -8.257 1.00 59.16 93 VAL A CA 1
ATOM 763 C C . VAL A 1 93 ? 50.110 -17.777 -8.580 1.00 59.16 93 VAL A C 1
ATOM 765 O O . VAL A 1 93 ? 49.897 -18.868 -8.046 1.00 59.16 93 VAL A O 1
ATOM 768 N N . GLU A 1 94 ? 51.062 -17.557 -9.493 1.00 55.84 94 GLU A N 1
ATOM 769 C CA . GLU A 1 94 ? 52.135 -18.505 -9.860 1.00 55.84 94 GLU A CA 1
ATOM 770 C C . GLU A 1 94 ? 53.012 -18.920 -8.670 1.00 55.84 94 GLU A C 1
ATOM 772 O O . GLU A 1 94 ? 53.277 -18.066 -7.788 1.00 55.84 94 GLU A O 1
#